Protein AF-A0A2V1CU04-F1 (afdb_monomer_lite)

Foldseek 3Di:
DVVDPDDDPDPVVVVLVVLVVDPDQPQAAPVPRDGHSDVVVSVVVNLQVVQDQPDFQFADDDDPDIPGPRDGHSDPVVSVVVD

Structure (mmCIF, N/CA/C/O backbone):
data_AF-A0A2V1CU04-F1
#
_entry.id   AF-A0A2V1CU04-F1
#
loop_
_atom_site.group_PDB
_atom_site.id
_atom_site.type_symbol
_atom_site.label_atom_id
_atom_site.label_alt_id
_atom_site.label_comp_id
_atom_site.label_asym_id
_atom_site.label_entity_id
_atom_site.label_seq_id
_atom_site.pdbx_PDB_ins_code
_atom_site.Cartn_x
_atom_site.Cartn_y
_atom_site.Cartn_z
_atom_site.occupancy
_atom_site.B_iso_or_equiv
_atom_site.auth_seq_id
_atom_site.auth_comp_id
_atom_site.auth_asym_id
_atom_site.auth_atom_id
_atom_site.pdbx_PDB_model_num
ATOM 1 N N . CYS A 1 1 ? 12.228 -0.159 -17.101 1.00 87.75 1 CYS A N 1
ATOM 2 C CA . CYS A 1 1 ? 11.115 -1.117 -17.037 1.00 87.75 1 CYS A CA 1
ATOM 3 C C . CYS A 1 1 ? 10.703 -1.374 -18.474 1.00 87.75 1 CYS A C 1
ATOM 5 O O . CYS A 1 1 ? 10.850 -0.466 -19.278 1.00 87.75 1 CYS A O 1
ATOM 7 N N . THR A 1 2 ? 10.257 -2.575 -18.823 1.00 86.25 2 THR A N 1
ATOM 8 C CA . THR A 1 2 ? 9.766 -2.861 -20.182 1.00 86.25 2 THR A CA 1
ATOM 9 C C . THR A 1 2 ? 8.337 -2.361 -20.407 1.00 86.25 2 THR A C 1
ATOM 11 O O . THR A 1 2 ? 7.925 -2.209 -21.546 1.00 86.25 2 THR A O 1
ATOM 14 N N . LEU A 1 3 ? 7.600 -2.064 -19.330 1.00 89.56 3 LEU A N 1
ATOM 15 C CA . LEU A 1 3 ? 6.189 -1.662 -19.358 1.00 89.56 3 LEU A CA 1
ATOM 16 C C . LEU A 1 3 ? 5.972 -0.162 -19.089 1.00 89.5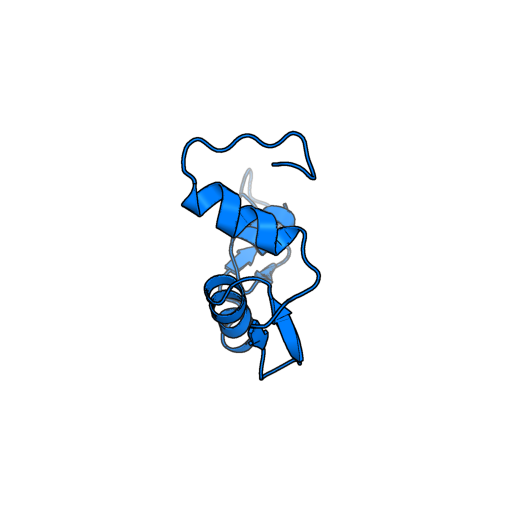6 3 LEU A C 1
ATOM 18 O O . LEU A 1 3 ? 4.856 0.333 -19.193 1.00 89.56 3 LEU A O 1
ATOM 22 N N . CYS A 1 4 ? 7.017 0.574 -18.697 1.00 92.06 4 CYS A N 1
ATOM 23 C CA . CYS A 1 4 ? 6.938 2.012 -18.435 1.00 92.06 4 CYS A CA 1
ATOM 24 C C . CYS A 1 4 ? 8.326 2.681 -18.527 1.00 92.06 4 CYS A C 1
ATOM 26 O O . CYS A 1 4 ? 9.348 1.995 -18.408 1.00 92.06 4 CYS A O 1
ATOM 28 N N . PRO A 1 5 ? 8.408 4.020 -18.653 1.00 92.62 5 PRO A N 1
ATOM 29 C CA . PRO A 1 5 ? 9.682 4.727 -18.831 1.00 92.62 5 PRO A CA 1
ATOM 30 C C . PRO A 1 5 ? 10.577 4.764 -17.574 1.00 92.62 5 PRO A C 1
ATOM 32 O O . PRO A 1 5 ? 11.659 5.351 -17.602 1.00 92.62 5 PRO A O 1
ATOM 35 N N . LYS A 1 6 ? 10.183 4.136 -16.454 1.00 92.81 6 LYS A N 1
ATOM 36 C CA . LYS A 1 6 ? 10.991 4.138 -15.222 1.00 92.81 6 LYS A CA 1
ATOM 37 C C . LYS A 1 6 ? 12.285 3.340 -15.379 1.00 92.81 6 LYS A C 1
ATOM 39 O O . LYS A 1 6 ? 12.271 2.160 -15.745 1.00 92.81 6 LYS A O 1
ATOM 44 N N . ARG A 1 7 ? 13.410 3.958 -15.013 1.00 94.06 7 ARG A N 1
ATOM 45 C CA . ARG A 1 7 ? 14.750 3.350 -15.020 1.00 94.06 7 ARG A CA 1
ATOM 46 C C . ARG A 1 7 ? 15.188 3.026 -13.592 1.00 94.06 7 ARG A C 1
ATOM 4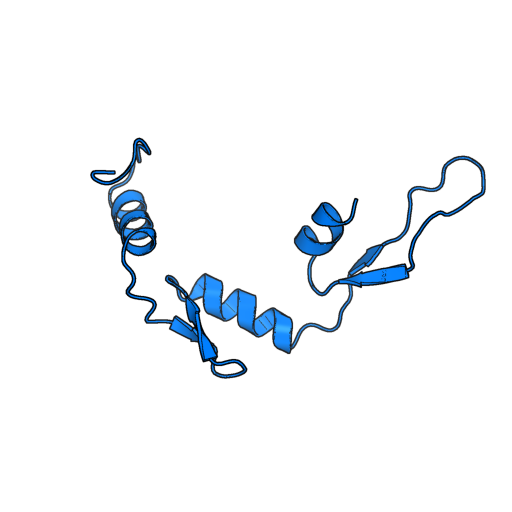8 O O . ARG A 1 7 ? 14.907 3.777 -12.665 1.00 94.06 7 ARG A O 1
ATOM 55 N N . PHE A 1 8 ? 15.871 1.898 -13.424 1.00 93.25 8 PHE A N 1
ATOM 56 C CA . PHE A 1 8 ? 16.352 1.420 -12.129 1.00 93.25 8 PHE A CA 1
ATOM 57 C C . PHE A 1 8 ? 17.821 1.033 -12.262 1.00 93.25 8 PHE A C 1
ATOM 59 O O . PHE A 1 8 ? 18.179 0.334 -13.205 1.00 93.25 8 PHE A O 1
ATOM 66 N N . ILE A 1 9 ? 18.649 1.463 -11.309 1.00 95.19 9 ILE A N 1
ATOM 67 C CA . ILE A 1 9 ? 20.089 1.152 -11.278 1.00 95.19 9 ILE A CA 1
ATOM 68 C C . ILE A 1 9 ? 20.325 -0.301 -10.839 1.00 95.19 9 ILE A C 1
ATOM 70 O O . ILE A 1 9 ? 21.241 -0.963 -11.310 1.00 95.19 9 ILE A O 1
ATOM 74 N N . ARG A 1 10 ? 19.485 -0.817 -9.931 1.00 96.00 10 ARG A N 1
ATOM 75 C CA . ARG A 1 10 ? 19.637 -2.154 -9.339 1.00 96.00 10 ARG A CA 1
ATOM 76 C C . ARG A 1 10 ? 18.587 -3.125 -9.873 1.00 96.00 10 ARG A C 1
ATOM 78 O O . ARG A 1 10 ? 17.397 -2.802 -9.914 1.00 96.00 10 ARG A O 1
ATOM 85 N N . SER A 1 11 ? 19.012 -4.346 -10.193 1.00 91.50 11 SER A N 1
ATOM 86 C CA . SER A 1 11 ? 18.148 -5.407 -10.732 1.00 91.50 11 SER A CA 1
ATOM 87 C C . SER A 1 11 ? 17.027 -5.823 -9.769 1.00 91.50 11 SER A C 1
ATOM 89 O O . SER A 1 11 ? 15.894 -6.030 -10.202 1.00 91.50 11 SER A O 1
ATOM 91 N N . HIS A 1 12 ? 17.290 -5.876 -8.457 1.00 89.12 12 HIS A N 1
ATOM 92 C CA . HIS A 1 12 ? 16.257 -6.183 -7.459 1.00 89.12 12 HIS A CA 1
ATOM 93 C C . HIS A 1 12 ? 15.165 -5.106 -7.384 1.00 89.12 12 HIS A C 1
ATOM 95 O O . HIS A 1 12 ? 14.000 -5.435 -7.166 1.00 89.12 12 HIS A O 1
ATOM 101 N N . ASN A 1 13 ? 15.509 -3.835 -7.627 1.00 91.38 13 ASN A N 1
ATOM 102 C CA . ASN A 1 13 ? 14.530 -2.749 -7.678 1.00 91.38 13 ASN A CA 1
ATOM 103 C C . ASN A 1 13 ? 13.642 -2.872 -8.916 1.00 91.38 13 ASN A C 1
ATOM 105 O O . ASN A 1 13 ? 12.428 -2.735 -8.799 1.00 91.38 13 ASN A O 1
ATOM 109 N N . LEU A 1 14 ? 14.226 -3.199 -10.076 1.00 91.12 14 LEU A N 1
ATOM 110 C CA . LEU A 1 14 ? 13.463 -3.474 -11.295 1.00 91.12 14 LEU A CA 1
ATOM 111 C C . LEU A 1 14 ? 12.523 -4.674 -11.107 1.00 91.12 14 LEU A C 1
ATOM 113 O O . LEU A 1 14 ? 11.345 -4.573 -11.431 1.00 91.12 14 LEU A O 1
ATOM 117 N N . ARG A 1 15 ? 13.011 -5.783 -10.536 1.00 87.94 15 ARG A N 1
ATOM 118 C CA . ARG A 1 15 ? 12.199 -6.984 -10.276 1.00 87.94 15 ARG A CA 1
ATOM 119 C C . ARG A 1 15 ? 11.044 -6.694 -9.326 1.00 87.94 15 ARG A C 1
ATOM 121 O O . ARG A 1 15 ? 9.918 -7.105 -9.585 1.00 87.94 15 ARG A O 1
ATOM 128 N N . SER A 1 16 ? 11.311 -5.965 -8.243 1.00 86.50 16 SER A N 1
ATOM 129 C CA . SER A 1 16 ? 10.251 -5.510 -7.351 1.00 86.50 16 SER A CA 1
ATOM 130 C C . SER A 1 16 ? 9.260 -4.645 -8.103 1.00 86.50 16 SER A C 1
ATOM 132 O O . SER A 1 16 ? 8.082 -4.957 -8.061 1.00 86.50 16 SER A O 1
ATOM 134 N N . HIS A 1 17 ? 9.708 -3.633 -8.838 1.00 88.94 17 HIS A N 1
ATOM 135 C CA . HIS A 1 17 ? 8.834 -2.752 -9.606 1.00 88.94 17 HIS A CA 1
ATOM 136 C C . HIS A 1 17 ? 7.952 -3.493 -10.624 1.00 88.94 17 HIS A C 1
ATOM 138 O O . HIS A 1 17 ? 6.785 -3.142 -10.763 1.00 88.94 17 HIS A O 1
ATOM 144 N N . LEU A 1 18 ? 8.462 -4.532 -11.288 1.00 87.50 18 LEU A N 1
ATOM 145 C CA . LEU A 1 18 ? 7.671 -5.334 -12.225 1.00 87.50 18 LEU A CA 1
ATOM 146 C C . LEU A 1 18 ? 6.484 -6.037 -11.548 1.00 87.50 18 LEU A C 1
ATOM 148 O O . LEU A 1 18 ? 5.438 -6.163 -12.172 1.00 87.50 18 LEU A O 1
ATOM 152 N N . ARG A 1 19 ? 6.576 -6.389 -10.256 1.00 85.38 19 ARG A N 1
ATOM 153 C CA . ARG A 1 19 ? 5.415 -6.899 -9.498 1.00 85.38 19 ARG A CA 1
ATOM 154 C C . ARG A 1 19 ? 4.277 -5.888 -9.379 1.00 85.38 19 ARG A C 1
ATOM 156 O O . ARG A 1 19 ? 3.141 -6.297 -9.225 1.00 85.38 19 ARG A O 1
ATOM 163 N N . ALA A 1 20 ? 4.560 -4.588 -9.461 1.00 82.62 20 ALA A N 1
ATOM 164 C CA . ALA A 1 20 ? 3.515 -3.566 -9.457 1.00 82.62 20 ALA A CA 1
ATOM 165 C C . ALA A 1 20 ? 2.775 -3.461 -10.801 1.00 82.62 20 ALA A C 1
ATOM 167 O O . ALA A 1 20 ? 1.711 -2.852 -10.852 1.00 82.62 20 ALA A O 1
ATOM 168 N N . HIS A 1 21 ? 3.351 -4.010 -11.875 1.00 84.88 21 HIS A N 1
ATOM 169 C CA . HIS A 1 21 ? 2.689 -4.125 -13.172 1.00 84.88 21 HIS A CA 1
ATOM 170 C C . HIS A 1 21 ? 1.867 -5.409 -13.308 1.00 84.88 21 HIS A C 1
ATOM 172 O O . HIS A 1 21 ? 0.963 -5.445 -14.133 1.00 84.88 21 HIS A O 1
ATOM 178 N N . GLY A 1 22 ? 2.189 -6.452 -12.540 1.00 80.44 22 GLY A N 1
ATOM 179 C CA . GLY A 1 22 ? 1.388 -7.669 -12.495 1.00 80.44 22 GLY A CA 1
ATOM 180 C C . GLY A 1 22 ? 0.140 -7.492 -11.632 1.00 80.44 22 GLY A C 1
ATOM 181 O O . GLY A 1 22 ? 0.168 -6.800 -10.614 1.00 80.44 22 GLY A O 1
ATOM 182 N N . ASP A 1 23 ? -0.941 -8.171 -12.012 1.00 73.50 23 ASP A N 1
ATOM 183 C CA . ASP A 1 23 ? -2.162 -8.260 -11.199 1.00 73.50 23 ASP A CA 1
ATOM 184 C C . ASP A 1 23 ? -2.024 -9.246 -10.025 1.00 73.50 23 ASP A C 1
ATOM 186 O O . ASP A 1 23 ? -2.888 -9.319 -9.149 1.00 73.50 23 ASP A O 1
ATOM 190 N N . GLU A 1 24 ? -0.910 -9.980 -9.955 1.00 78.38 24 GLU A N 1
ATOM 191 C CA . GLU A 1 24 ? -0.617 -10.893 -8.857 1.00 78.38 24 GLU A CA 1
ATOM 192 C C . GLU A 1 24 ? -0.347 -10.125 -7.558 1.00 78.38 24 GLU A C 1
ATOM 194 O O . GLU A 1 24 ? 0.714 -9.537 -7.329 1.00 78.38 24 GLU A O 1
ATOM 199 N N . ARG A 1 25 ? -1.333 -10.165 -6.662 1.00 83.44 25 ARG A N 1
ATOM 200 C CA . ARG A 1 25 ? -1.273 -9.564 -5.327 1.00 83.44 25 ARG A CA 1
ATOM 201 C C . ARG A 1 25 ? -1.374 -10.650 -4.256 1.00 83.44 25 ARG A C 1
ATOM 203 O O . ARG A 1 25 ? -2.419 -10.783 -3.621 1.00 83.44 25 ARG A O 1
ATOM 210 N N . PRO A 1 26 ? -0.301 -11.427 -4.027 1.00 83.88 26 PRO A N 1
ATOM 211 C CA . PRO A 1 26 ? -0.351 -12.592 -3.143 1.00 83.88 26 PRO A CA 1
ATOM 212 C C . PRO A 1 26 ? -0.533 -12.219 -1.666 1.00 83.88 26 PRO A C 1
ATOM 214 O O . PRO A 1 26 ? -0.875 -13.065 -0.844 1.00 83.88 26 PRO A O 1
ATOM 217 N N . TYR A 1 27 ? -0.308 -10.956 -1.294 1.00 90.75 27 TYR A N 1
ATOM 218 C CA . TYR A 1 27 ? -0.383 -10.523 0.096 1.00 90.75 27 TYR A CA 1
ATOM 219 C C . TYR A 1 27 ? -1.762 -9.952 0.409 1.00 90.75 27 TYR A C 1
ATOM 221 O O . TYR A 1 27 ? -1.999 -8.755 0.256 1.00 90.75 27 TYR A O 1
ATOM 229 N N . VAL A 1 28 ? -2.666 -10.804 0.884 1.00 90.12 28 VAL A N 1
ATOM 230 C CA . VAL A 1 28 ? -4.041 -10.425 1.233 1.00 90.12 28 VAL A CA 1
ATOM 231 C C . VAL A 1 28 ? -4.148 -10.061 2.712 1.00 90.12 28 VAL A C 1
ATOM 233 O O . VAL A 1 28 ? -3.609 -10.747 3.577 1.00 90.12 28 VAL A O 1
ATOM 236 N N . CYS A 1 29 ? -4.825 -8.956 3.013 1.00 90.88 29 CYS A N 1
ATOM 237 C CA . CYS A 1 29 ? -5.169 -8.578 4.377 1.00 90.88 29 CYS A CA 1
ATOM 238 C C . CYS A 1 29 ? -6.279 -9.485 4.907 1.00 90.88 29 CYS A C 1
ATOM 240 O O . CYS A 1 29 ? -7.368 -9.518 4.340 1.00 90.88 29 CYS A O 1
ATOM 242 N N . ILE A 1 30 ? -6.032 -10.156 6.029 1.00 88.00 30 ILE A N 1
ATOM 243 C CA . ILE A 1 30 ? -7.003 -11.082 6.631 1.00 88.00 30 ILE A CA 1
ATOM 244 C C . ILE A 1 30 ? -8.211 -10.373 7.261 1.00 88.00 30 ILE A C 1
ATOM 246 O O . ILE A 1 30 ? -9.239 -10.998 7.478 1.00 88.00 30 ILE A O 1
ATOM 250 N N . ILE A 1 31 ? -8.097 -9.070 7.540 1.00 86.19 31 ILE A N 1
ATOM 251 C CA . ILE A 1 31 ? -9.148 -8.288 8.208 1.00 86.19 31 ILE A CA 1
ATOM 252 C C . ILE A 1 31 ? -10.204 -7.800 7.207 1.00 86.19 31 ILE A C 1
ATOM 254 O O . ILE A 1 31 ? -11.388 -7.792 7.519 1.00 86.19 31 ILE A O 1
ATOM 258 N N . CYS A 1 32 ? -9.798 -7.381 6.003 1.00 89.19 32 CYS A N 1
ATOM 259 C CA . CYS A 1 32 ? -10.713 -6.785 5.016 1.00 89.19 32 CYS A CA 1
ATOM 260 C C . CYS A 1 32 ? -10.607 -7.378 3.603 1.00 89.19 32 CYS A C 1
ATOM 262 O O . CYS A 1 32 ? -11.208 -6.848 2.672 1.00 89.19 32 CYS A O 1
ATOM 264 N N . GLY A 1 33 ? -9.794 -8.418 3.404 1.00 86.88 33 GLY A N 1
ATOM 265 C CA . GLY A 1 33 ? -9.621 -9.086 2.110 1.00 86.88 33 GLY A CA 1
ATOM 266 C C . GLY A 1 33 ? -8.844 -8.285 1.060 1.00 86.88 33 GLY A C 1
ATOM 267 O O . GLY A 1 33 ? -8.708 -8.727 -0.078 1.00 86.88 33 GLY A O 1
ATOM 268 N N . LYS A 1 34 ? -8.307 -7.104 1.396 1.00 87.38 34 LYS A N 1
ATOM 269 C CA . LYS A 1 34 ? -7.589 -6.267 0.424 1.00 87.38 34 LYS A CA 1
ATOM 270 C C . LYS A 1 34 ? -6.238 -6.878 0.044 1.00 87.38 34 LYS A C 1
ATOM 272 O O . LYS A 1 34 ? -5.425 -7.166 0.920 1.00 87.38 34 LYS A O 1
ATOM 277 N N . ALA A 1 35 ? -5.979 -7.011 -1.256 1.00 89.75 35 ALA A N 1
ATOM 278 C CA . ALA A 1 35 ? -4.757 -7.604 -1.794 1.00 89.75 35 ALA A CA 1
ATOM 279 C C . ALA A 1 35 ? -3.663 -6.562 -2.108 1.00 89.75 35 ALA A C 1
ATOM 281 O O . ALA A 1 35 ? -3.932 -5.475 -2.642 1.00 89.75 35 ALA A O 1
ATOM 282 N N . PHE A 1 36 ? -2.411 -6.915 -1.811 1.00 88.50 36 PHE A N 1
ATOM 283 C CA . PHE A 1 36 ? -1.216 -6.087 -1.989 1.00 88.50 36 PHE A CA 1
ATOM 284 C C . PHE A 1 36 ? -0.128 -6.824 -2.777 1.00 88.50 36 PHE A C 1
ATOM 286 O O . PHE A 1 36 ? 0.020 -8.042 -2.676 1.00 88.50 36 PHE A O 1
ATOM 293 N N . ALA A 1 37 ? 0.674 -6.061 -3.523 1.00 87.56 37 ALA A N 1
ATOM 294 C CA . ALA A 1 37 ? 1.797 -6.590 -4.299 1.00 87.56 37 ALA A CA 1
ATOM 295 C C . ALA A 1 37 ? 3.008 -6.949 -3.418 1.00 87.56 37 ALA A C 1
ATOM 297 O O . ALA A 1 37 ? 3.829 -7.782 -3.801 1.00 87.56 37 ALA A O 1
ATOM 298 N N . TYR A 1 38 ? 3.119 -6.359 -2.217 1.00 87.69 38 TYR A N 1
ATOM 299 C CA . TYR A 1 38 ? 4.228 -6.626 -1.297 1.00 87.69 38 TYR A CA 1
ATOM 300 C C . TYR A 1 38 ? 3.782 -6.832 0.157 1.00 87.69 38 TYR A C 1
ATOM 302 O O . TYR A 1 38 ? 2.882 -6.158 0.667 1.00 87.69 38 TYR A O 1
ATOM 310 N N . GLN A 1 39 ? 4.500 -7.703 0.874 1.00 89.12 39 GLN A N 1
ATOM 311 C CA . GLN A 1 39 ? 4.240 -8.028 2.281 1.00 89.12 39 GLN A CA 1
ATOM 312 C C . GLN A 1 39 ? 4.291 -6.802 3.200 1.00 89.12 39 GLN A C 1
ATOM 314 O O . GLN A 1 39 ? 3.458 -6.674 4.098 1.00 89.12 39 GLN A O 1
ATOM 319 N N . TYR A 1 40 ? 5.257 -5.901 2.989 1.00 87.62 40 TYR A N 1
ATOM 320 C CA . TYR A 1 40 ? 5.396 -4.696 3.810 1.00 87.62 40 TYR A CA 1
ATOM 321 C C . TYR A 1 40 ? 4.197 -3.754 3.637 1.00 87.62 40 TYR A C 1
ATOM 323 O O . TYR A 1 40 ? 3.806 -3.085 4.590 1.00 87.62 40 TYR A O 1
ATOM 331 N N . GLU A 1 41 ? 3.571 -3.720 2.455 1.00 88.94 41 GLU A N 1
ATOM 332 C CA . GLU A 1 41 ? 2.374 -2.913 2.216 1.00 88.94 41 GLU A CA 1
ATOM 333 C C . GLU A 1 41 ? 1.169 -3.473 2.957 1.00 88.94 41 GLU A C 1
ATOM 335 O O . GLU A 1 41 ? 0.492 -2.704 3.641 1.00 88.94 41 GLU A O 1
ATOM 340 N N . ARG A 1 42 ? 0.957 -4.797 2.880 1.00 91.50 42 ARG A N 1
ATOM 341 C CA . ARG A 1 42 ? -0.072 -5.501 3.654 1.00 91.50 42 ARG A CA 1
ATOM 342 C C . ARG A 1 42 ? 0.134 -5.286 5.151 1.00 91.50 42 ARG A C 1
ATOM 344 O O . ARG A 1 42 ? -0.789 -4.842 5.816 1.00 91.50 42 ARG A O 1
ATOM 351 N N . LYS A 1 43 ? 1.347 -5.507 5.675 1.00 88.56 43 LYS A N 1
ATOM 352 C CA . LYS A 1 43 ? 1.659 -5.331 7.108 1.00 88.56 43 LYS A CA 1
ATOM 353 C C . LYS A 1 43 ? 1.404 -3.895 7.569 1.00 88.56 43 LYS A C 1
ATOM 355 O O . LYS A 1 43 ? 0.776 -3.664 8.595 1.00 88.56 43 LYS A O 1
ATOM 360 N N . ARG A 1 44 ? 1.849 -2.911 6.779 1.00 86.31 44 ARG A N 1
ATOM 361 C CA . ARG A 1 44 ? 1.577 -1.496 7.047 1.00 86.31 44 ARG A CA 1
ATOM 362 C C . ARG A 1 44 ? 0.068 -1.244 7.059 1.00 86.31 44 ARG A C 1
ATOM 364 O O . ARG A 1 44 ? -0.423 -0.546 7.940 1.00 86.31 44 ARG A O 1
ATOM 371 N N . HIS A 1 45 ? -0.660 -1.766 6.069 1.00 88.12 45 HIS A N 1
ATOM 372 C CA . HIS A 1 45 ? -2.115 -1.656 5.970 1.00 88.12 45 HIS A CA 1
ATOM 373 C C . HIS A 1 45 ? -2.845 -2.302 7.148 1.00 88.12 45 HIS A C 1
ATOM 375 O O . HIS A 1 45 ? -3.753 -1.674 7.667 1.00 88.12 45 HIS A O 1
ATOM 381 N N . GLU A 1 46 ? -2.428 -3.478 7.607 1.00 86.75 46 GLU A N 1
ATOM 382 C CA . GLU A 1 46 ? -2.987 -4.125 8.800 1.00 86.75 46 GLU A CA 1
ATOM 383 C C . GLU A 1 46 ? -2.847 -3.253 10.038 1.00 86.75 46 GLU A C 1
ATOM 385 O O . GLU A 1 46 ? -3.797 -3.122 10.802 1.00 86.75 46 GLU A O 1
ATOM 390 N N . GLY A 1 47 ? -1.729 -2.535 10.148 1.00 82.81 47 GLY A N 1
ATOM 391 C CA . GLY A 1 47 ? -1.561 -1.514 11.173 1.00 82.81 47 GLY A CA 1
ATOM 392 C C . GLY A 1 47 ? -2.622 -0.406 11.145 1.00 82.81 47 GLY A C 1
ATOM 393 O O . GLY A 1 47 ? -2.772 0.263 12.148 1.00 82.81 47 GLY A O 1
ATOM 394 N N . LEU A 1 48 ? -3.375 -0.186 10.055 1.00 80.38 48 LEU A N 1
ATOM 395 C CA . LEU A 1 48 ? -4.508 0.762 10.042 1.00 80.38 48 LEU A CA 1
ATOM 396 C C . LEU A 1 48 ? -5.759 0.213 10.710 1.00 80.38 48 LEU A C 1
ATOM 398 O O . LEU A 1 48 ? -6.568 1.002 11.181 1.00 80.38 48 LEU A O 1
ATOM 402 N N . HIS A 1 49 ? -5.939 -1.105 10.690 1.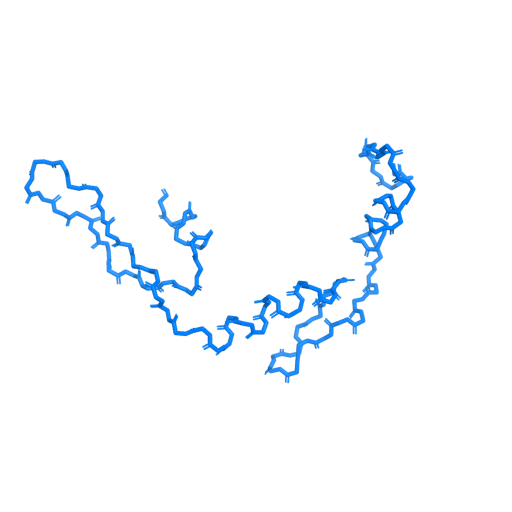00 79.31 49 HIS A N 1
ATOM 403 C CA . HIS A 1 49 ? -7.075 -1.738 11.352 1.00 79.31 49 HIS A CA 1
ATOM 404 C C . HIS A 1 49 ? -6.892 -1.720 12.867 1.00 79.31 49 HIS A C 1
ATOM 406 O O . HIS A 1 49 ? -7.867 -1.602 13.596 1.00 79.31 49 HIS A O 1
ATOM 412 N N . THR A 1 50 ? -5.641 -1.791 13.328 1.00 74.31 50 THR A N 1
ATOM 413 C CA . THR A 1 50 ? -5.288 -1.751 14.752 1.00 74.31 50 THR A CA 1
ATOM 414 C C . THR A 1 50 ? -4.881 -0.363 15.246 1.00 74.31 50 THR A C 1
ATOM 416 O O . THR A 1 50 ? -4.774 -0.168 16.451 1.00 74.31 50 THR A O 1
ATOM 419 N N . ALA A 1 51 ? -4.592 0.594 14.356 1.00 67.81 51 ALA A N 1
ATOM 420 C CA . ALA A 1 51 ? -4.176 1.934 14.761 1.00 67.81 51 ALA A CA 1
ATOM 421 C C . ALA A 1 51 ? -5.362 2.717 15.318 1.00 67.81 51 ALA A C 1
ATOM 423 O O . ALA A 1 51 ? -6.278 3.111 14.590 1.00 67.81 51 ALA A O 1
ATOM 424 N N . GLU A 1 52 ? -5.274 3.037 16.602 1.00 60.88 52 GLU A N 1
ATOM 425 C CA 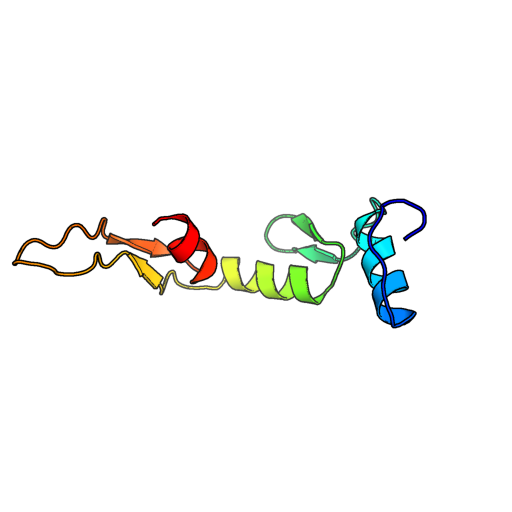. GLU A 1 52 ? -6.016 4.145 17.178 1.00 60.88 52 GLU A CA 1
ATOM 426 C C . GLU A 1 52 ? -5.669 5.421 16.391 1.00 60.88 52 GLU A C 1
ATOM 428 O O . GLU A 1 52 ? -4.515 5.667 16.030 1.00 60.88 52 GLU A O 1
ATOM 433 N N . LYS A 1 53 ? -6.679 6.217 16.028 1.00 65.31 53 LYS A N 1
ATOM 434 C CA . LYS A 1 53 ? -6.488 7.428 15.216 1.00 65.31 53 LYS A CA 1
ATOM 435 C C . LYS A 1 53 ? -5.794 8.508 16.057 1.00 65.31 53 LYS A C 1
ATOM 437 O O . LYS A 1 53 ? -6.465 9.320 16.686 1.00 65.31 53 LYS A O 1
ATOM 442 N N . GLN A 1 54 ? -4.465 8.479 16.080 1.00 67.44 54 GLN A N 1
ATOM 443 C CA . GLN A 1 54 ? -3.621 9.316 16.940 1.00 67.44 54 GLN A CA 1
ATOM 444 C C . GLN A 1 54 ? -3.243 10.670 16.326 1.00 67.44 54 GLN A C 1
ATOM 446 O O . GLN A 1 54 ? -2.829 11.568 17.047 1.00 67.44 54 GLN A O 1
ATOM 451 N N . PHE A 1 55 ? -3.383 10.843 15.010 1.00 72.38 55 PHE A N 1
ATOM 452 C CA . PHE A 1 55 ? -2.998 12.088 14.342 1.00 72.38 55 PHE A CA 1
ATOM 453 C C . PHE A 1 55 ? -4.209 13.005 14.218 1.00 72.38 55 PHE A C 1
ATOM 455 O O . PHE A 1 55 ? -5.161 12.658 13.522 1.00 72.38 55 PHE A O 1
ATOM 462 N N . VAL A 1 56 ? -4.187 14.160 14.876 1.00 72.06 56 VAL A N 1
ATOM 463 C CA . VAL A 1 56 ? -5.293 15.124 14.857 1.00 72.06 56 VAL A CA 1
ATOM 464 C C . VAL A 1 56 ? -4.943 16.286 13.936 1.00 72.06 56 VAL A C 1
ATOM 466 O O . VAL A 1 56 ? -3.804 16.741 13.906 1.00 72.06 56 VAL A O 1
ATOM 469 N N . CYS A 1 57 ? -5.919 16.750 13.157 1.00 78.44 57 CYS A N 1
ATOM 470 C CA . CYS A 1 57 ? -5.807 18.014 12.441 1.00 78.44 57 CYS A CA 1
ATOM 471 C C . CYS A 1 57 ? -5.939 19.183 13.420 1.00 78.44 57 CYS A C 1
ATOM 473 O O . CYS A 1 57 ? -7.048 19.649 13.692 1.00 78.44 57 CYS A O 1
ATOM 475 N N . GLU A 1 58 ? -4.802 19.641 13.931 1.00 68.81 58 GLU A N 1
ATOM 476 C CA . GLU A 1 58 ? -4.661 20.912 14.636 1.00 68.81 58 GLU A CA 1
ATOM 477 C C . GLU A 1 58 ? -4.204 21.952 13.602 1.00 68.81 58 GLU A C 1
ATOM 479 O O . GLU A 1 58 ? -3.174 21.775 12.954 1.00 68.81 58 GLU A O 1
ATOM 484 N N . GLY A 1 59 ? -5.037 22.963 13.339 1.00 64.38 59 GLY A N 1
ATOM 485 C CA . GLY A 1 59 ? -4.709 24.030 12.391 1.00 64.38 59 GLY A CA 1
ATOM 486 C C . GLY A 1 59 ? -3.587 24.910 12.940 1.00 64.38 59 GLY A C 1
ATOM 487 O O . GLY A 1 59 ? -3.482 25.085 14.154 1.00 64.38 59 GLY A O 1
ATOM 488 N N . GLU A 1 60 ? -2.741 25.460 12.064 1.00 58.59 60 GLU A N 1
ATOM 489 C CA . GLU A 1 60 ? -1.699 26.398 12.487 1.00 58.59 60 GLU A CA 1
ATOM 490 C C . GLU A 1 60 ? -2.337 27.636 13.128 1.00 58.59 60 GLU A C 1
ATOM 492 O O . GLU A 1 60 ? -3.123 28.351 12.508 1.00 58.59 60 GLU A O 1
ATOM 497 N N . THR A 1 61 ? -1.986 27.899 14.384 1.00 53.34 61 THR A N 1
ATOM 498 C CA . THR A 1 61 ? -2.369 29.120 15.087 1.00 53.34 61 THR A CA 1
ATOM 499 C C . THR A 1 61 ? -1.575 30.292 14.522 1.00 53.34 61 THR A C 1
ATOM 501 O O . THR A 1 61 ? -0.400 30.470 14.853 1.00 53.34 61 THR A O 1
ATOM 504 N N . LYS A 1 62 ? -2.211 31.131 13.707 1.00 48.25 62 LYS A N 1
ATOM 505 C CA . LYS A 1 62 ? -1.787 32.521 13.532 1.00 48.25 62 LYS A CA 1
ATOM 506 C C . LYS A 1 62 ? -2.955 33.414 13.918 1.00 48.25 62 LYS A C 1
ATOM 508 O O . LYS A 1 62 ? -4.049 33.252 13.402 1.00 48.25 62 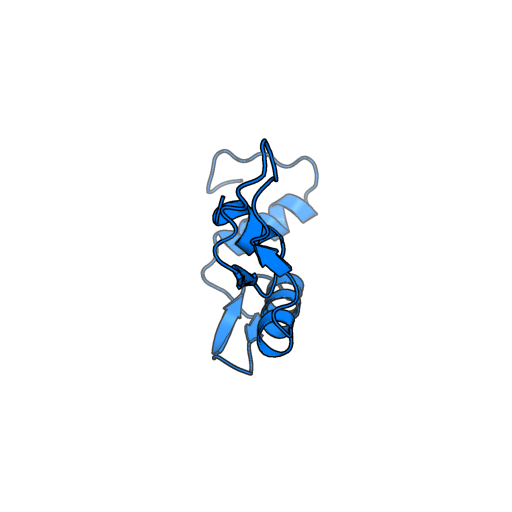LYS A O 1
ATOM 513 N N . GLU A 1 63 ? -2.692 34.299 14.878 1.00 50.47 63 GLU A N 1
ATOM 514 C CA . GLU A 1 63 ? -3.626 35.321 15.367 1.00 50.47 63 GLU A CA 1
ATOM 515 C C . GLU A 1 63 ? -4.905 34.780 16.032 1.00 50.47 63 GLU A C 1
ATOM 517 O O . GLU A 1 63 ? -6.014 35.194 15.730 1.00 50.47 63 GLU A O 1
ATOM 522 N N . GLY A 1 64 ? -4.754 33.867 16.998 1.00 56.00 64 GLY A N 1
ATOM 523 C CA . GLY A 1 64 ? -5.795 33.612 18.006 1.00 56.00 64 GLY A CA 1
ATOM 524 C C . GLY A 1 64 ? -7.018 32.795 17.571 1.00 56.00 64 GLY A C 1
ATOM 525 O O . GLY A 1 64 ? -7.788 32.398 18.442 1.00 56.00 64 GLY A O 1
ATOM 526 N N . GLU A 1 65 ? -7.175 32.458 16.289 1.00 53.38 65 GLU A N 1
ATOM 527 C CA . GLU A 1 65 ? -8.275 31.613 15.804 1.00 53.38 65 GLU A CA 1
ATOM 528 C C . GLU A 1 65 ? -7.750 30.298 15.206 1.00 53.38 65 GLU A C 1
ATOM 530 O O . GLU A 1 65 ? -7.110 30.258 14.156 1.00 53.38 65 GLU A O 1
ATOM 535 N N . SER A 1 66 ? -8.008 29.189 15.908 1.00 53.38 66 SER A N 1
ATOM 536 C CA . SER A 1 66 ? -7.631 27.839 15.476 1.00 53.38 66 SER A CA 1
ATOM 537 C C . SER A 1 66 ? -8.697 27.253 14.549 1.00 53.38 66 SER A C 1
ATOM 539 O O . SER A 1 66 ? -9.761 26.831 14.999 1.00 53.38 66 SER A O 1
ATOM 541 N N . TRP A 1 67 ? -8.396 27.160 13.252 1.00 57.12 67 TRP A N 1
ATOM 542 C CA . TRP A 1 67 ? -9.200 26.408 12.279 1.00 57.12 67 TRP A CA 1
ATOM 543 C C . TRP A 1 67 ? -8.688 24.964 12.156 1.00 57.12 67 TRP A C 1
ATOM 545 O O . TRP A 1 67 ? -8.320 24.489 11.085 1.00 57.12 67 TRP A O 1
ATOM 555 N N . GLY A 1 68 ? -8.620 24.243 13.277 1.00 61.09 68 GLY A N 1
ATOM 556 C CA . GLY A 1 68 ? -8.424 22.793 13.276 1.00 61.09 68 GLY A CA 1
ATOM 557 C C . GLY A 1 68 ? -9.769 22.080 13.189 1.00 61.09 68 GLY A C 1
ATOM 558 O O . GLY A 1 68 ? -10.598 22.222 14.081 1.00 61.09 68 GLY A O 1
ATOM 559 N N . CYS A 1 69 ? -10.015 21.271 12.154 1.00 77.81 69 CYS A N 1
ATOM 560 C CA . CYS A 1 69 ? -11.297 20.559 12.035 1.00 77.81 69 CYS A CA 1
ATOM 561 C C . CYS A 1 69 ? -11.459 19.388 13.037 1.00 77.81 69 CYS A C 1
ATOM 563 O O . CYS A 1 69 ? -12.471 18.686 13.009 1.00 77.81 69 CYS A O 1
ATOM 565 N N . GLY A 1 70 ? -10.442 19.105 13.865 1.00 70.69 70 GLY A N 1
ATOM 566 C CA . GLY A 1 70 ? -10.470 18.058 14.893 1.00 70.69 70 GLY A CA 1
ATOM 567 C C . GLY A 1 70 ? -10.501 16.621 14.355 1.00 70.69 70 GLY A C 1
ATOM 568 O O . GLY A 1 70 ? -10.625 15.666 15.128 1.00 70.69 70 GLY A O 1
ATOM 569 N 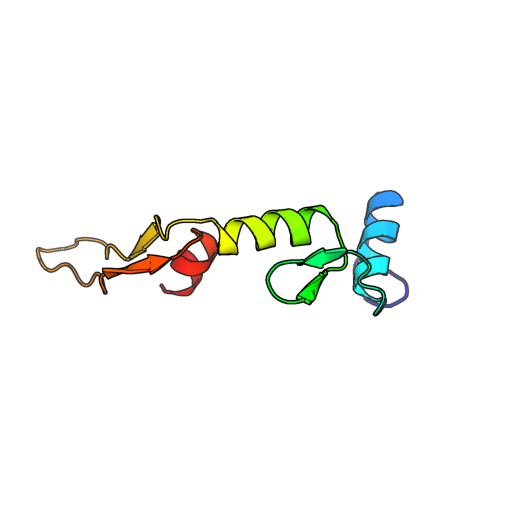N . ARG A 1 71 ? -10.387 16.421 13.031 1.00 73.81 71 ARG A N 1
ATOM 570 C CA . ARG A 1 71 ? -10.396 15.080 12.431 1.00 73.81 71 ARG A CA 1
ATOM 571 C C . ARG A 1 71 ? -9.190 14.275 12.886 1.00 73.81 71 ARG A C 1
ATOM 573 O O . ARG A 1 71 ? -8.050 14.727 12.805 1.00 73.81 71 ARG A O 1
ATOM 580 N N . ARG A 1 72 ? -9.469 13.037 13.297 1.00 73.62 72 ARG A N 1
ATOM 581 C CA . ARG A 1 72 ? -8.459 12.052 13.674 1.00 73.62 72 ARG A CA 1
ATOM 582 C C . ARG A 1 72 ? -8.133 11.135 12.500 1.00 73.62 72 ARG A C 1
ATOM 584 O O . ARG A 1 72 ? -9.025 10.564 11.867 1.00 73.62 72 ARG A O 1
ATOM 591 N N . PHE A 1 73 ? -6.850 10.930 12.265 1.00 71.38 73 PHE A N 1
ATOM 592 C CA . PHE A 1 73 ? -6.292 10.086 11.224 1.00 71.38 73 PHE A CA 1
ATOM 593 C C . PHE A 1 73 ? -5.420 9.002 11.853 1.00 71.38 73 PHE A C 1
ATOM 595 O O . PHE A 1 73 ? -4.732 9.216 12.846 1.00 71.38 73 PHE A O 1
ATOM 602 N N . ALA A 1 74 ? -5.419 7.821 11.241 1.00 72.06 74 ALA A N 1
ATOM 603 C CA . ALA A 1 74 ? -4.563 6.710 11.654 1.00 72.06 74 ALA A CA 1
ATOM 604 C C . ALA A 1 74 ? -3.107 6.852 11.160 1.00 72.06 74 ALA A C 1
ATOM 606 O O . ALA A 1 74 ? -2.247 6.066 11.544 1.00 72.06 74 ALA A O 1
ATOM 607 N N . ARG A 1 75 ? -2.810 7.816 10.269 1.00 69.94 75 ARG A N 1
ATOM 608 C CA . ARG A 1 75 ? -1.456 8.074 9.742 1.00 69.94 75 ARG A CA 1
ATOM 609 C C . ARG A 1 75 ? -1.229 9.542 9.390 1.00 69.94 75 ARG A C 1
ATOM 611 O O . ARG A 1 75 ? -2.108 10.168 8.801 1.00 69.94 75 ARG A O 1
ATOM 618 N N . VAL A 1 76 ? 0.011 10.005 9.568 1.00 67.00 76 VAL A N 1
ATOM 619 C CA . VAL A 1 76 ? 0.471 11.350 9.173 1.00 67.00 76 VAL A CA 1
ATOM 620 C C . VAL A 1 76 ? 0.286 11.653 7.679 1.00 67.00 76 VAL A C 1
ATOM 622 O O . VAL A 1 76 ? -0.187 12.722 7.340 1.00 67.00 76 VAL A O 1
ATOM 625 N N . ASN A 1 77 ? 0.520 10.700 6.764 1.00 69.62 77 ASN A N 1
ATOM 626 C CA . ASN A 1 77 ? 0.288 10.926 5.322 1.00 69.62 77 ASN A CA 1
ATOM 627 C C . ASN A 1 77 ? -1.197 11.100 4.954 1.00 69.62 77 ASN A C 1
ATOM 629 O O . ASN A 1 77 ? -1.507 11.550 3.854 1.00 69.62 77 ASN A O 1
ATOM 633 N N . ALA A 1 78 ? -2.123 10.643 5.804 1.00 70.75 78 ALA A N 1
ATOM 634 C CA . ALA A 1 78 ? -3.549 10.899 5.609 1.00 70.75 78 ALA A CA 1
ATOM 635 C C . ALA A 1 78 ? -3.921 12.296 6.121 1.00 70.75 78 ALA A C 1
ATOM 637 O O . ALA A 1 78 ? -4.699 12.973 5.463 1.00 70.75 78 ALA A O 1
ATOM 638 N N . LEU A 1 79 ? -3.294 12.735 7.218 1.00 72.81 79 LEU A N 1
ATOM 639 C CA . LEU A 1 79 ? -3.386 14.108 7.712 1.00 72.81 79 LEU A CA 1
ATOM 640 C C . LEU A 1 79 ? -2.745 15.117 6.736 1.00 72.81 79 LEU A C 1
ATOM 642 O O . LEU A 1 79 ? -3.350 16.123 6.409 1.00 72.81 79 LEU A O 1
ATOM 646 N N . GLY A 1 80 ? -1.574 14.823 6.171 1.00 69.12 80 GLY A N 1
ATOM 647 C CA . GLY A 1 80 ? -0.906 15.701 5.200 1.00 69.12 80 GLY A CA 1
ATOM 648 C C . GLY A 1 80 ? -1.582 15.792 3.825 1.00 69.12 80 GLY A C 1
ATOM 649 O O . GLY A 1 80 ? -1.178 16.613 3.021 1.00 69.12 80 GLY A O 1
ATOM 650 N N . ARG A 1 81 ? -2.581 14.944 3.532 1.00 70.56 81 ARG A N 1
ATOM 651 C CA . ARG A 1 81 ? -3.479 15.087 2.365 1.00 70.56 81 ARG A CA 1
ATOM 652 C C . ARG A 1 81 ? -4.779 15.825 2.699 1.00 70.56 81 ARG A C 1
ATOM 654 O O . ARG A 1 81 ? -5.639 15.953 1.833 1.00 70.56 81 ARG A O 1
ATOM 661 N N . HIS A 1 82 ? -4.980 16.143 3.974 1.00 73.50 82 HIS A N 1
ATOM 662 C CA . HIS A 1 82 ? -6.174 16.809 4.469 1.00 73.50 82 HIS A CA 1
ATOM 663 C C . HIS A 1 82 ? -6.005 18.333 4.523 1.00 73.50 82 HIS A C 1
ATOM 665 O O . HIS A 1 82 ? -7.002 19.029 4.342 1.00 73.50 82 HIS A O 1
ATOM 671 N N . PHE A 1 83 ? -4.772 18.800 4.741 1.00 63.91 83 PHE A N 1
ATOM 672 C CA . PHE A 1 83 ? -4.322 20.148 4.392 1.00 63.91 83 PHE A CA 1
ATOM 673 C C . PHE A 1 83 ? -4.139 20.265 2.876 1.00 63.91 83 PHE A C 1
ATOM 675 O O . PHE A 1 83 ? -4.425 21.356 2.342 1.00 63.91 83 PHE A O 1
#

Sequence (83 aa):
CTLCPKRFIRSHNLRSHLRAHGDERPYVCIICGKAFAYQYERKRHEGLHTAEKQFVCEGETKEGESWGCGRRFARVNALGRHF

Secondary structure (DSSP, 8-state):
--SSS---SSHHHHHHHHHTTSS---EE-TTT--EESSHHHHHHHHHHHH----EE-----STT-------EESSHHHHTTT-

Radius of gyration: 18.43 Å; chains: 1; bounding box: 31×48×38 Å

pLDDT: mean 78.9, std 12.23, range [48.25, 96.0]